Protein AF-A0A3D2I8D1-F1 (afdb_monomer_lite)

Structure (mmCIF, N/CA/C/O backbone):
data_AF-A0A3D2I8D1-F1
#
_entry.id   AF-A0A3D2I8D1-F1
#
loop_
_atom_site.group_PDB
_atom_site.id
_atom_site.type_symbol
_atom_site.label_atom_id
_atom_site.label_alt_id
_atom_site.label_comp_id
_atom_site.label_asym_id
_atom_site.label_entity_id
_atom_site.label_seq_id
_atom_site.pdbx_PDB_ins_code
_atom_site.Cartn_x
_atom_site.Cartn_y
_atom_site.Cartn_z
_atom_site.occupancy
_atom_site.B_iso_or_equiv
_atom_site.auth_seq_id
_atom_site.auth_comp_id
_atom_site.auth_asym_id
_atom_site.auth_atom_id
_atom_site.pdbx_PDB_model_num
ATOM 1 N N . MET A 1 1 ? 7.468 -0.325 18.287 1.00 71.38 1 MET A N 1
ATOM 2 C CA . MET A 1 1 ? 6.823 -0.976 17.125 1.00 71.38 1 MET A CA 1
ATOM 3 C C . MET A 1 1 ? 5.806 -0.003 16.553 1.00 71.38 1 MET A C 1
ATOM 5 O O . MET A 1 1 ? 5.030 0.557 17.322 1.00 71.38 1 MET A O 1
ATOM 9 N N . ALA A 1 2 ? 5.868 0.288 15.255 1.00 90.62 2 ALA A N 1
ATOM 10 C CA . ALA A 1 2 ? 4.969 1.247 14.618 1.00 90.62 2 ALA A CA 1
ATOM 11 C C . ALA A 1 2 ? 3.584 0.611 14.412 1.00 90.62 2 ALA A C 1
ATOM 13 O O . ALA A 1 2 ? 3.481 -0.425 13.760 1.00 90.62 2 ALA A O 1
ATOM 14 N N . ASN A 1 3 ? 2.533 1.232 14.959 1.00 96.12 3 ASN A N 1
ATOM 15 C CA . ASN A 1 3 ? 1.148 0.771 14.847 1.00 96.12 3 ASN A CA 1
ATOM 16 C C . ASN A 1 3 ? 0.300 1.848 14.172 1.00 96.12 3 ASN A C 1
ATOM 18 O O . ASN A 1 3 ? 0.297 2.999 14.608 1.00 96.12 3 ASN A O 1
ATOM 22 N N . SER A 1 4 ? -0.461 1.480 13.145 1.00 97.00 4 SER A N 1
ATOM 23 C CA . SER A 1 4 ? -1.339 2.422 12.450 1.00 97.00 4 SER A CA 1
ATOM 24 C C . SER A 1 4 ? -2.516 1.719 11.783 1.00 97.00 4 SER A C 1
ATOM 26 O O . SER A 1 4 ? -2.488 0.521 11.502 1.00 97.00 4 SER A O 1
ATOM 28 N N . ARG A 1 5 ? -3.572 2.495 11.534 1.00 97.31 5 ARG A N 1
ATOM 29 C CA . ARG A 1 5 ? -4.689 2.123 10.652 1.00 97.31 5 ARG A CA 1
ATOM 30 C C . ARG A 1 5 ? -4.434 2.490 9.197 1.00 97.31 5 ARG A C 1
ATOM 32 O O . ARG A 1 5 ? -5.099 1.948 8.328 1.00 97.31 5 ARG A O 1
ATOM 39 N N . LYS A 1 6 ? -3.549 3.454 8.949 1.00 97.88 6 LYS A N 1
ATOM 40 C CA . LYS A 1 6 ? -3.289 4.024 7.629 1.00 97.88 6 LY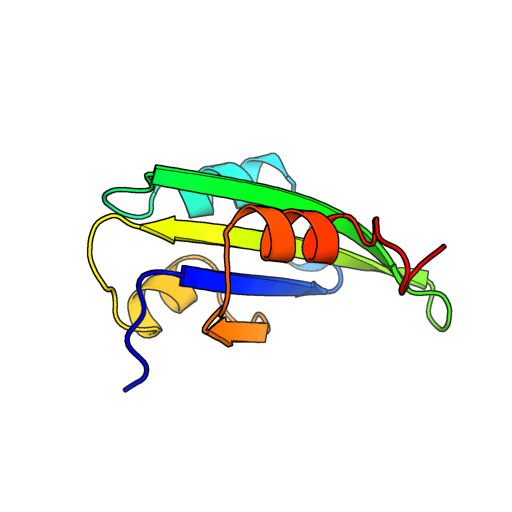S A CA 1
ATOM 41 C C . LYS A 1 6 ? -1.822 3.853 7.288 1.00 97.88 6 LYS A C 1
ATOM 43 O O . LYS A 1 6 ? -0.965 4.234 8.093 1.00 97.88 6 LYS A O 1
ATOM 48 N N . TRP A 1 7 ? -1.567 3.338 6.101 1.00 98.19 7 TRP A N 1
ATOM 49 C CA . TRP A 1 7 ? -0.225 3.077 5.616 1.00 98.19 7 TRP A CA 1
ATOM 50 C C . TRP A 1 7 ? -0.121 3.503 4.159 1.00 98.19 7 TRP A C 1
ATOM 52 O O . TRP A 1 7 ? -1.087 3.383 3.401 1.00 98.19 7 TRP A O 1
ATOM 62 N N . LEU A 1 8 ? 1.051 4.011 3.808 1.00 97.75 8 LEU A N 1
ATOM 63 C CA . LEU A 1 8 ? 1.472 4.280 2.445 1.00 97.75 8 LEU A CA 1
ATOM 64 C C . LEU A 1 8 ? 2.662 3.368 2.147 1.00 97.75 8 LEU A C 1
ATOM 66 O O . LEU A 1 8 ? 3.561 3.266 2.978 1.00 97.75 8 LEU A O 1
ATOM 70 N N . ILE A 1 9 ? 2.647 2.707 0.996 1.00 97.56 9 ILE A N 1
ATOM 71 C CA . ILE A 1 9 ? 3.711 1.827 0.516 1.00 97.56 9 ILE A CA 1
ATOM 72 C C . ILE A 1 9 ? 4.222 2.378 -0.809 1.00 97.56 9 ILE A C 1
ATOM 74 O O . ILE A 1 9 ? 3.420 2.763 -1.662 1.00 97.56 9 ILE A O 1
ATOM 78 N N . THR A 1 10 ? 5.539 2.375 -0.984 1.00 95.69 10 THR A N 1
ATOM 79 C CA . THR A 1 10 ? 6.198 2.702 -2.251 1.00 95.69 10 THR A CA 1
ATOM 80 C C . THR A 1 10 ? 6.968 1.480 -2.726 1.00 95.69 10 THR A C 1
ATOM 82 O O . THR A 1 10 ? 7.890 1.013 -2.053 1.00 95.69 10 THR A O 1
ATOM 85 N N . ILE A 1 11 ? 6.561 0.954 -3.877 1.00 95.25 11 ILE A N 1
ATOM 86 C CA . ILE A 1 11 ? 7.142 -0.229 -4.506 1.00 95.25 11 ILE A CA 1
ATOM 87 C C . ILE A 1 11 ? 7.965 0.244 -5.700 1.00 95.25 11 ILE A C 1
ATOM 89 O O . ILE A 1 11 ? 7.396 0.668 -6.701 1.00 95.25 11 ILE A O 1
ATOM 93 N N . ASN A 1 12 ? 9.290 0.185 -5.597 1.00 92.75 12 ASN A N 1
ATOM 94 C CA . ASN A 1 12 ? 10.188 0.488 -6.714 1.00 92.75 12 ASN A CA 1
ATOM 95 C C . ASN A 1 12 ? 10.294 -0.746 -7.609 1.00 92.75 12 ASN A C 1
ATOM 97 O O . ASN A 1 12 ? 10.387 -1.848 -7.080 1.00 92.75 12 ASN A O 1
ATOM 101 N N . ASN A 1 13 ? 10.289 -0.565 -8.929 1.00 92.25 13 ASN A N 1
ATOM 102 C CA . ASN A 1 13 ? 10.358 -1.640 -9.920 1.00 92.25 13 ASN A CA 1
ATOM 103 C C . ASN A 1 13 ? 9.445 -2.834 -9.575 1.00 92.25 13 ASN A C 1
ATOM 105 O O . ASN A 1 13 ? 9.913 -3.967 -9.450 1.00 92.25 13 ASN A O 1
ATOM 109 N N . PRO A 1 14 ? 8.127 -2.612 -9.409 1.00 93.88 14 PRO A N 1
ATOM 110 C CA . PRO A 1 14 ? 7.185 -3.620 -8.913 1.00 93.88 14 PRO A CA 1
ATOM 111 C C . PRO A 1 14 ? 7.290 -4.967 -9.640 1.00 93.88 14 PRO A C 1
ATOM 113 O O . PRO A 1 14 ? 7.258 -6.025 -9.011 1.00 93.88 14 PRO A O 1
ATOM 116 N N . LEU A 1 15 ? 7.487 -4.936 -10.96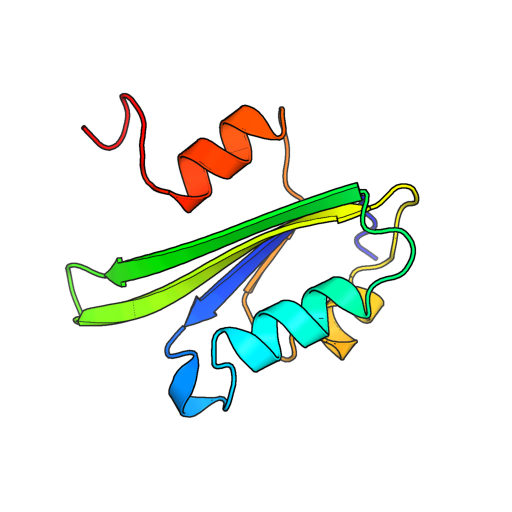0 1.00 93.12 15 LEU A N 1
ATOM 117 C CA . LEU A 1 15 ? 7.591 -6.136 -11.786 1.00 93.12 15 LEU A CA 1
ATOM 118 C C . LEU A 1 15 ? 8.867 -6.952 -11.521 1.00 93.12 15 LEU A C 1
ATOM 120 O O . LEU A 1 15 ? 8.801 -8.177 -11.571 1.00 93.12 15 LEU A O 1
ATOM 124 N N . GLU A 1 16 ? 9.990 -6.318 -11.162 1.00 93.81 16 GLU A N 1
ATOM 125 C CA . GLU A 1 16 ? 11.237 -7.019 -10.794 1.00 93.81 16 GLU A CA 1
ATOM 126 C C . GLU A 1 16 ? 11.074 -7.835 -9.504 1.00 93.81 16 GLU A C 1
ATOM 128 O O . GLU A 1 16 ? 11.759 -8.834 -9.292 1.00 93.81 16 GLU A O 1
ATOM 133 N N . HIS A 1 17 ? 10.117 -7.444 -8.660 1.00 93.31 17 HIS A N 1
ATOM 134 C CA . HIS A 1 17 ? 9.789 -8.125 -7.412 1.00 93.31 17 HIS A CA 1
ATOM 135 C C . HIS A 1 17 ? 8.565 -9.049 -7.523 1.00 93.31 17 HIS A C 1
ATOM 137 O O . HIS A 1 17 ? 8.143 -9.628 -6.520 1.00 93.31 17 HIS A O 1
ATOM 143 N N . GLY A 1 18 ? 7.972 -9.194 -8.715 1.00 94.75 18 GLY A N 1
ATOM 144 C CA . GLY A 1 18 ? 6.752 -9.983 -8.922 1.00 94.75 18 GLY A CA 1
ATOM 145 C C . GLY A 1 18 ? 5.489 -9.349 -8.323 1.00 94.75 18 GLY A C 1
ATOM 146 O O . GLY A 1 18 ? 4.527 -10.053 -8.020 1.00 94.75 18 GLY A O 1
ATOM 147 N N . PHE A 1 19 ? 5.488 -8.029 -8.125 1.00 96.06 19 PHE A N 1
ATOM 148 C CA . PHE A 1 19 ? 4.368 -7.241 -7.609 1.00 96.06 19 PHE A CA 1
ATOM 149 C C . PHE A 1 19 ? 3.628 -6.526 -8.741 1.00 96.06 19 PHE A C 1
ATOM 151 O O . PHE A 1 19 ? 3.550 -5.305 -8.775 1.00 96.06 19 PHE A O 1
ATOM 158 N N . ASP A 1 20 ? 3.040 -7.282 -9.667 1.00 96.44 20 ASP A N 1
ATOM 159 C CA . ASP A 1 20 ? 2.071 -6.687 -10.588 1.00 96.44 20 ASP A CA 1
ATOM 160 C C . ASP A 1 20 ? 0.833 -6.140 -9.838 1.00 96.44 20 ASP A C 1
ATOM 162 O O . ASP A 1 20 ? 0.608 -6.387 -8.645 1.00 96.44 20 ASP A O 1
ATOM 166 N N . HIS A 1 21 ? -0.010 -5.388 -10.543 1.00 97.31 21 HIS A N 1
ATOM 167 C CA . HIS A 1 21 ? -1.219 -4.793 -9.963 1.00 97.31 21 HIS A CA 1
ATOM 168 C C . HIS A 1 21 ? -2.173 -5.822 -9.346 1.00 97.31 21 HIS A C 1
ATOM 170 O O . HIS A 1 21 ? -2.832 -5.530 -8.344 1.00 97.31 21 HIS A O 1
ATOM 176 N N . ALA A 1 22 ? -2.253 -7.032 -9.907 1.00 98.12 22 ALA A N 1
ATOM 177 C CA . ALA A 1 22 ? -3.106 -8.090 -9.378 1.00 98.12 22 ALA A CA 1
ATOM 178 C C . ALA A 1 22 ? -2.558 -8.615 -8.043 1.00 98.12 22 ALA A C 1
ATOM 180 O O . ALA A 1 22 ? -3.315 -8.767 -7.078 1.00 98.12 22 ALA A O 1
ATOM 181 N N . ARG A 1 23 ? -1.241 -8.818 -7.953 1.00 97.88 23 ARG A N 1
ATOM 182 C CA . ARG A 1 23 ? -0.544 -9.230 -6.737 1.00 97.88 23 ARG A CA 1
ATOM 183 C C . ARG A 1 23 ? -0.638 -8.170 -5.648 1.00 97.88 23 ARG A C 1
ATOM 185 O O . ARG A 1 23 ? -0.922 -8.530 -4.503 1.00 97.88 23 ARG A O 1
ATOM 192 N N . ILE A 1 24 ? -0.460 -6.894 -5.994 1.00 98.12 24 ILE A N 1
ATOM 193 C CA . ILE A 1 24 ? -0.615 -5.761 -5.070 1.00 98.12 24 ILE A CA 1
ATOM 194 C C . ILE A 1 24 ? -2.038 -5.730 -4.518 1.00 98.12 24 ILE A C 1
ATOM 196 O O . ILE A 1 24 ? -2.233 -5.722 -3.302 1.00 98.12 24 ILE A O 1
ATOM 200 N N . LYS A 1 25 ? -3.046 -5.785 -5.394 1.00 98.31 25 LYS A N 1
ATOM 201 C CA . LYS A 1 25 ? -4.453 -5.825 -4.986 1.00 98.31 25 LYS A CA 1
ATOM 202 C C . LYS A 1 25 ? -4.740 -7.006 -4.059 1.00 98.31 25 LYS A C 1
ATOM 204 O O . LYS A 1 25 ? -5.389 -6.822 -3.032 1.00 98.31 25 LYS A O 1
ATOM 209 N N . ALA A 1 26 ? -4.241 -8.200 -4.379 1.00 98.31 26 ALA A N 1
ATOM 210 C CA . ALA A 1 26 ? -4.393 -9.375 -3.522 1.00 98.31 26 ALA A CA 1
ATOM 211 C C . ALA A 1 26 ? -3.725 -9.178 -2.149 1.00 98.31 26 ALA A C 1
ATOM 213 O O . ALA A 1 26 ? -4.321 -9.508 -1.129 1.00 98.31 26 ALA A O 1
ATOM 214 N N . ALA A 1 27 ? -2.526 -8.587 -2.107 1.00 98.00 27 ALA A N 1
ATOM 215 C CA . ALA A 1 27 ? -1.815 -8.283 -0.866 1.00 98.00 27 ALA A CA 1
ATOM 216 C C . ALA A 1 27 ? -2.567 -7.268 0.014 1.00 98.00 27 ALA A C 1
ATOM 218 O O . ALA A 1 27 ? -2.626 -7.446 1.231 1.00 98.00 27 ALA A O 1
ATOM 219 N N . VAL A 1 28 ? -3.183 -6.241 -0.588 1.00 98.00 28 VAL A N 1
ATOM 220 C CA . VAL A 1 28 ? -4.041 -5.291 0.140 1.00 98.00 28 VAL A CA 1
ATOM 221 C C . VAL A 1 28 ? -5.285 -5.992 0.678 1.00 98.00 28 VAL A C 1
ATOM 223 O O . VAL A 1 28 ? -5.594 -5.849 1.855 1.00 98.00 28 VAL A O 1
ATOM 226 N N . LEU A 1 29 ? -5.998 -6.757 -0.153 1.00 97.50 29 LEU A N 1
ATOM 227 C CA . LEU A 1 29 ? -7.267 -7.387 0.234 1.00 97.50 29 LEU A CA 1
ATOM 228 C C . LEU A 1 29 ? -7.110 -8.539 1.240 1.00 97.50 29 LEU A C 1
ATOM 230 O O . LEU A 1 29 ? -8.079 -8.887 1.909 1.00 97.50 29 LEU A O 1
ATOM 234 N N . ASP A 1 30 ? -5.904 -9.085 1.392 1.00 97.56 30 ASP A N 1
ATOM 235 C CA . ASP A 1 30 ? -5.563 -10.040 2.452 1.00 97.56 30 ASP A CA 1
ATOM 236 C C . ASP A 1 30 ? -5.364 -9.368 3.833 1.00 97.56 30 ASP A C 1
ATOM 238 O O . ASP A 1 30 ? -5.303 -10.037 4.868 1.00 97.56 30 ASP A O 1
ATOM 242 N N . LEU A 1 31 ? -5.276 -8.032 3.900 1.00 96.38 31 LEU A N 1
ATOM 243 C CA . LEU A 1 31 ? -5.259 -7.323 5.181 1.00 96.38 31 LEU A CA 1
ATOM 244 C C . LEU A 1 31 ? -6.645 -7.376 5.848 1.00 96.38 31 LEU A C 1
ATOM 246 O O . LEU A 1 31 ? -7.670 -7.117 5.211 1.00 96.38 31 LEU A O 1
ATOM 250 N N . PRO A 1 32 ? -6.718 -7.636 7.165 1.00 89.88 32 PRO A N 1
ATOM 251 C CA . PRO A 1 32 ? -7.998 -7.713 7.848 1.00 89.88 32 PRO A CA 1
ATOM 252 C C . PRO A 1 32 ? -8.660 -6.334 7.924 1.00 89.88 32 PRO A C 1
ATOM 254 O O . PRO A 1 32 ? -8.059 -5.360 8.375 1.00 89.88 32 PRO A O 1
ATOM 257 N N . SER A 1 33 ? -9.953 -6.282 7.599 1.00 94.06 33 SER A N 1
ATOM 258 C CA . SER A 1 33 ? -10.790 -5.084 7.768 1.00 94.06 33 SER A CA 1
ATOM 259 C C . SER A 1 33 ? -10.319 -3.852 6.977 1.00 94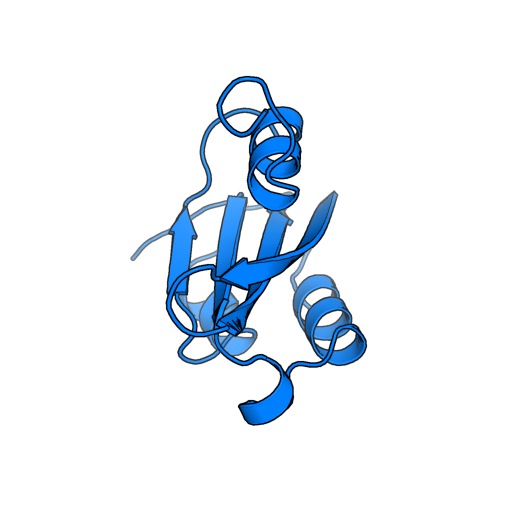.06 33 SER A C 1
ATOM 261 O O . SER A 1 33 ? -10.386 -2.736 7.503 1.00 94.06 33 SER A O 1
ATOM 263 N N . VAL A 1 34 ? -9.857 -4.025 5.732 1.00 97.75 34 VAL A N 1
ATOM 264 C CA . VAL A 1 34 ? -9.657 -2.900 4.799 1.00 97.75 34 VAL A CA 1
ATOM 265 C C . VAL A 1 34 ? -10.986 -2.189 4.569 1.00 97.75 34 VAL A C 1
ATOM 267 O O . VAL A 1 34 ? -11.984 -2.818 4.228 1.00 97.75 34 VAL A O 1
ATOM 270 N N . VAL A 1 35 ? -10.998 -0.872 4.762 1.00 97.94 35 VAL A N 1
ATOM 271 C CA . VAL A 1 35 ? -12.182 -0.022 4.547 1.00 97.94 35 VAL A CA 1
ATOM 272 C C . VAL A 1 35 ? -12.018 0.924 3.363 1.00 97.94 35 VAL A C 1
ATOM 274 O O . VAL A 1 35 ? -13.006 1.415 2.827 1.00 97.94 35 VAL A O 1
ATOM 277 N N . TYR A 1 36 ? -10.780 1.193 2.953 1.00 98.12 36 TYR A N 1
ATOM 278 C CA . TYR A 1 36 ? -10.461 2.023 1.799 1.00 98.12 36 TYR A CA 1
ATOM 279 C C . TYR A 1 36 ? -9.043 1.713 1.327 1.00 98.12 36 TYR A C 1
ATOM 281 O O . TYR A 1 36 ? -8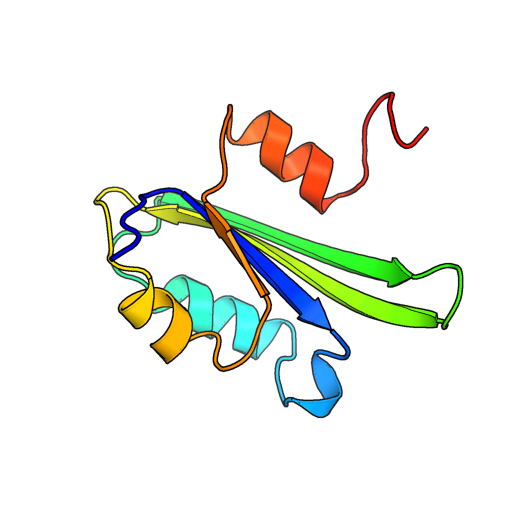.165 1.477 2.157 1.00 98.12 36 TYR A O 1
ATOM 289 N N . TRP A 1 37 ? -8.806 1.755 0.019 1.00 98.56 37 TRP A N 1
ATOM 290 C CA . TRP A 1 37 ? -7.462 1.720 -0.546 1.00 98.56 37 TRP A CA 1
ATOM 291 C C . TRP A 1 37 ? -7.444 2.302 -1.962 1.00 98.56 37 TRP A C 1
ATOM 293 O O . TRP A 1 37 ? -8.482 2.388 -2.620 1.00 98.56 37 TRP A O 1
ATOM 303 N N . CYS A 1 38 ? -6.264 2.699 -2.423 1.00 97.31 38 CYS A N 1
ATOM 304 C CA . CYS A 1 38 ? -5.997 3.076 -3.806 1.00 97.31 38 CYS A CA 1
ATOM 305 C C . CYS A 1 38 ? -4.536 2.778 -4.159 1.00 97.31 38 CYS A C 1
ATOM 307 O O . CYS A 1 38 ? -3.683 2.709 -3.271 1.00 97.31 38 CYS A O 1
ATOM 309 N N . MET A 1 39 ? -4.252 2.636 -5.451 1.00 96.69 39 MET A N 1
ATOM 310 C CA . MET A 1 39 ? -2.893 2.535 -5.977 1.00 96.69 39 MET A CA 1
ATOM 311 C C . MET A 1 39 ? -2.753 3.362 -7.254 1.00 96.69 39 MET A C 1
ATOM 313 O O . MET A 1 39 ? -3.754 3.593 -7.936 1.00 96.69 39 MET A O 1
ATOM 317 N N . CYS A 1 40 ? -1.539 3.799 -7.560 1.00 95.06 40 CYS A N 1
ATOM 318 C CA . CYS A 1 40 ? -1.204 4.496 -8.796 1.00 95.06 40 CYS A CA 1
ATOM 319 C C . CYS A 1 40 ? 0.255 4.216 -9.155 1.00 95.06 40 CYS A C 1
ATOM 321 O O . CYS A 1 40 ? 1.089 4.068 -8.256 1.00 95.06 40 CYS A O 1
ATOM 323 N N . ASP A 1 41 ? 0.529 4.133 -10.453 1.00 92.69 41 ASP A N 1
ATOM 324 C CA . ASP A 1 41 ? 1.888 4.055 -10.964 1.00 92.69 41 ASP A CA 1
ATOM 325 C C . ASP A 1 41 ? 2.430 5.458 -11.221 1.00 92.69 41 ASP A C 1
ATOM 327 O O . ASP A 1 41 ? 1.731 6.321 -11.751 1.00 92.69 41 ASP A O 1
ATOM 331 N N . GLU A 1 42 ? 3.693 5.655 -10.879 1.00 86.62 42 GLU A N 1
ATOM 332 C CA . GLU A 1 42 ? 4.458 6.866 -11.132 1.00 86.62 42 GLU A CA 1
ATOM 333 C C . GLU A 1 42 ? 5.740 6.483 -11.866 1.00 86.62 42 GLU A C 1
ATOM 335 O O . GLU A 1 42 ? 6.473 5.586 -11.443 1.00 86.62 42 GLU A O 1
ATOM 340 N N . GLN A 1 43 ? 6.017 7.164 -12.973 1.00 80.50 43 GLN A N 1
ATOM 341 C CA . GLN A 1 43 ? 7.300 7.053 -13.651 1.00 80.50 43 GLN A CA 1
ATOM 342 C C . GLN A 1 43 ? 8.221 8.134 -13.089 1.00 80.50 43 GLN A C 1
ATOM 344 O O . GLN A 1 43 ? 7.928 9.316 -13.227 1.00 80.50 43 GLN A O 1
ATOM 349 N N . GLY A 1 44 ? 9.307 7.737 -12.424 1.00 69.44 44 GLY A N 1
ATOM 350 C CA . GLY A 1 44 ? 10.267 8.696 -11.881 1.00 69.44 44 GLY A CA 1
ATOM 351 C C . GLY A 1 44 ? 11.041 9.407 -12.994 1.00 69.44 44 GLY A C 1
ATOM 352 O O . GLY A 1 44 ? 11.625 8.743 -13.852 1.00 69.44 44 GLY A O 1
ATOM 353 N N . ASP A 1 45 ? 11.084 10.741 -12.951 1.00 65.44 45 ASP A N 1
ATOM 354 C CA . ASP A 1 45 ? 11.660 11.585 -14.012 1.00 65.44 45 ASP A CA 1
ATOM 355 C C . ASP A 1 45 ? 13.171 11.374 -14.239 1.00 65.44 45 ASP A C 1
ATOM 357 O O . ASP A 1 45 ? 13.646 11.485 -15.367 1.00 65.44 45 ASP A O 1
ATOM 361 N N . GLU A 1 46 ? 13.947 11.053 -13.196 1.00 60.12 46 GLU A N 1
ATOM 362 C CA . GLU A 1 46 ? 15.420 11.024 -13.290 1.00 60.12 46 GLU A CA 1
ATOM 363 C C . GLU A 1 46 ? 15.999 9.683 -13.770 1.00 60.12 46 GLU A C 1
ATOM 365 O O . GLU A 1 46 ? 17.014 9.660 -14.465 1.00 60.12 46 GLU A O 1
ATOM 370 N N . CYS A 1 47 ? 15.364 8.560 -13.419 1.00 61.88 47 CYS A N 1
ATOM 371 C CA . CYS A 1 47 ? 15.889 7.212 -13.688 1.00 61.88 47 CYS A CA 1
ATOM 372 C C . CYS A 1 47 ? 14.924 6.320 -14.485 1.00 61.88 47 CYS A C 1
ATOM 374 O O . CYS A 1 47 ? 15.223 5.144 -14.687 1.00 61.88 47 CYS A O 1
ATOM 376 N N . ALA A 1 48 ? 13.761 6.841 -14.905 1.00 66.25 48 ALA A N 1
ATOM 377 C CA . ALA A 1 48 ? 12.657 6.067 -15.487 1.00 66.25 48 ALA A CA 1
ATOM 378 C C . ALA A 1 48 ? 12.210 4.870 -14.621 1.00 66.25 48 ALA A C 1
ATOM 380 O O . ALA A 1 48 ? 11.591 3.928 -15.120 1.00 66.25 48 ALA A O 1
ATOM 381 N N . THR A 1 49 ? 12.515 4.902 -13.321 1.00 77.00 49 THR A N 1
ATOM 382 C CA . THR A 1 49 ? 12.127 3.868 -12.364 1.00 77.00 49 THR A CA 1
ATOM 383 C C . THR A 1 49 ? 10.611 3.878 -12.241 1.00 77.00 49 THR A C 1
ATOM 385 O O . THR A 1 49 ? 10.007 4.907 -11.933 1.00 77.00 49 THR A O 1
ATOM 388 N N . LEU A 1 50 ? 9.988 2.730 -12.497 1.00 87.44 50 LEU A N 1
ATOM 389 C CA . LEU A 1 50 ? 8.561 2.562 -12.271 1.00 87.44 50 LEU A CA 1
ATOM 390 C C . LEU A 1 50 ? 8.331 2.405 -10.771 1.00 87.44 50 LEU A C 1
ATOM 392 O O . LEU A 1 50 ? 8.884 1.500 -10.144 1.00 87.44 50 LEU A O 1
ATOM 396 N N . HIS A 1 51 ? 7.488 3.253 -10.207 1.00 91.19 51 HIS A N 1
ATOM 397 C CA . HIS A 1 51 ? 7.027 3.144 -8.836 1.00 91.19 51 HIS A CA 1
ATOM 398 C C . HIS A 1 51 ? 5.540 2.818 -8.828 1.00 91.19 51 HIS A C 1
ATOM 400 O O . HIS A 1 51 ? 4.779 3.415 -9.580 1.00 91.19 51 HIS A O 1
ATOM 406 N N . THR A 1 52 ? 5.104 1.929 -7.939 1.00 94.88 52 THR A N 1
ATOM 407 C CA . THR A 1 52 ? 3.685 1.824 -7.583 1.00 94.88 52 THR A CA 1
ATOM 408 C C . THR A 1 52 ? 3.501 2.300 -6.151 1.00 94.88 52 THR A C 1
ATOM 410 O O . THR A 1 52 ? 4.041 1.714 -5.205 1.00 94.88 52 THR A O 1
ATOM 413 N N . HIS A 1 53 ? 2.713 3.358 -5.981 1.00 95.94 53 HIS A N 1
ATOM 414 C CA . HIS A 1 53 ? 2.284 3.840 -4.677 1.00 95.94 53 HIS A CA 1
ATOM 415 C C . HIS A 1 53 ? 0.973 3.176 -4.272 1.00 95.94 53 HIS A C 1
ATOM 417 O O . HIS A 1 53 ? 0.024 3.125 -5.051 1.00 95.94 53 HIS A O 1
ATOM 423 N N . VAL A 1 54 ? 0.894 2.705 -3.028 1.00 97.69 54 VAL A N 1
ATOM 424 C CA . VAL A 1 54 ? -0.298 2.053 -2.472 1.00 97.69 54 VAL A CA 1
ATOM 425 C C . VAL A 1 54 ? -0.657 2.709 -1.152 1.00 97.69 54 VAL A C 1
ATOM 427 O O . VAL A 1 54 ? 0.138 2.721 -0.218 1.00 97.69 54 VAL A O 1
ATOM 430 N N . TYR A 1 55 ? -1.880 3.209 -1.042 1.00 98.38 55 TYR A N 1
ATOM 431 C CA . TYR A 1 55 ? -2.429 3.718 0.208 1.00 98.38 55 TYR A CA 1
ATOM 432 C C . TYR A 1 55 ? -3.598 2.849 0.647 1.00 98.38 55 TYR A C 1
ATOM 434 O O . TYR A 1 55 ? -4.489 2.560 -0.150 1.00 98.38 55 TYR A O 1
ATOM 442 N N . PHE A 1 56 ? -3.635 2.470 1.923 1.00 98.50 56 PHE A N 1
ATOM 443 C CA . PHE A 1 56 ? -4.765 1.736 2.485 1.00 98.50 56 PHE A CA 1
ATOM 444 C C . PHE A 1 56 ? -5.118 2.181 3.903 1.00 98.50 56 PHE A C 1
ATOM 446 O O . PHE A 1 56 ? -4.294 2.692 4.666 1.00 98.50 56 PHE A O 1
ATOM 453 N N . VAL A 1 57 ? -6.384 1.959 4.253 1.00 98.44 57 VAL A N 1
ATOM 454 C CA . VAL A 1 57 ? -6.974 2.241 5.559 1.00 98.44 57 VAL A CA 1
ATOM 455 C C . VAL A 1 57 ? -7.679 0.997 6.069 1.00 98.44 57 VAL A C 1
ATOM 457 O O . VAL A 1 57 ? -8.499 0.396 5.373 1.00 98.44 57 VAL A O 1
ATOM 460 N N . LEU A 1 58 ? -7.397 0.652 7.319 1.00 98.00 58 LEU A N 1
ATOM 461 C CA . LEU A 1 58 ? -8.022 -0.440 8.049 1.00 98.00 58 LEU A CA 1
ATOM 462 C C . LEU A 1 58 ? -8.967 0.100 9.124 1.00 98.00 58 LEU A C 1
ATOM 464 O O . LEU A 1 58 ? -8.748 1.175 9.692 1.00 98.00 58 LEU A O 1
ATOM 468 N N . LYS A 1 59 ? -9.990 -0.686 9.465 1.00 97.62 59 LYS A N 1
ATOM 469 C CA . LYS A 1 59 ? -10.885 -0.393 10.595 1.00 97.62 59 LYS A CA 1
ATOM 470 C C . LYS A 1 59 ? -10.119 -0.347 11.925 1.00 97.62 59 LYS A C 1
ATOM 472 O O . LYS A 1 59 ? -10.331 0.563 12.726 1.00 97.62 59 LYS A O 1
ATOM 477 N N . ASN A 1 60 ? -9.205 -1.298 12.123 1.00 96.31 60 ASN A N 1
ATOM 478 C CA . ASN A 1 60 ? -8.413 -1.477 13.343 1.00 96.31 60 ASN A CA 1
ATOM 479 C C . ASN A 1 60 ? -6.926 -1.225 13.075 1.00 96.31 60 ASN A C 1
ATOM 481 O O . ASN A 1 60 ? -6.459 -1.404 11.951 1.00 96.31 60 ASN A O 1
ATOM 485 N N . THR A 1 61 ? -6.180 -0.782 14.091 1.00 96.00 61 THR A N 1
ATOM 486 C CA . THR A 1 61 ? -4.727 -0.614 13.960 1.00 96.00 61 THR A CA 1
ATOM 487 C C . THR A 1 61 ? -4.064 -1.975 13.769 1.00 96.00 61 THR A C 1
ATOM 489 O O . THR A 1 61 ? -4.479 -2.967 14.369 1.00 96.00 61 THR A O 1
ATOM 492 N N . ILE A 1 62 ? -3.011 -2.015 12.957 1.00 96.38 62 ILE A N 1
ATOM 493 C CA . ILE A 1 62 ? -2.116 -3.168 12.864 1.00 96.38 62 ILE A CA 1
ATOM 494 C C . ILE A 1 62 ? -0.672 -2.726 13.112 1.00 96.38 62 ILE A C 1
ATOM 496 O O . ILE A 1 62 ? -0.338 -1.564 12.844 1.00 96.38 62 ILE A O 1
ATOM 500 N N . PRO A 1 63 ? 0.177 -3.632 13.614 1.00 96.38 63 PRO A N 1
ATOM 501 C CA . PRO A 1 63 ? 1.610 -3.409 13.689 1.00 96.38 63 PRO A CA 1
ATOM 502 C C . PRO A 1 63 ? 2.252 -3.526 12.300 1.00 96.38 63 PRO A C 1
ATOM 504 O O . PRO A 1 63 ? 1.757 -4.259 11.438 1.00 96.38 63 PRO A O 1
ATOM 507 N N . HIS A 1 64 ? 3.337 -2.786 12.071 1.00 95.31 64 HIS A N 1
ATOM 508 C CA . HIS A 1 64 ? 4.023 -2.728 10.776 1.00 95.31 64 HIS A CA 1
ATOM 509 C C . HIS A 1 64 ? 4.477 -4.097 10.252 1.00 95.31 64 HIS A C 1
ATOM 511 O O . HIS A 1 64 ? 4.445 -4.339 9.055 1.00 95.31 64 HIS A O 1
ATOM 517 N N . GLU A 1 65 ? 4.787 -5.034 11.140 1.00 96.00 65 GLU A N 1
ATOM 518 C CA . GLU A 1 65 ? 5.177 -6.406 10.828 1.00 96.00 65 GLU A CA 1
ATOM 519 C C . GLU A 1 65 ? 4.093 -7.134 10.007 1.00 96.00 65 GLU A C 1
ATOM 521 O O . GLU A 1 65 ? 4.383 -7.982 9.165 1.00 96.00 65 GLU A O 1
ATOM 526 N N . ARG A 1 66 ? 2.814 -6.782 10.209 1.00 95.81 66 ARG A N 1
ATOM 527 C CA . ARG A 1 66 ? 1.687 -7.337 9.435 1.00 95.81 66 ARG A CA 1
ATOM 528 C C . ARG A 1 66 ? 1.624 -6.771 8.020 1.00 95.81 66 ARG A C 1
ATOM 530 O O . ARG A 1 66 ? 1.130 -7.466 7.129 1.00 95.81 66 ARG A O 1
ATOM 537 N N . VAL A 1 67 ? 2.099 -5.539 7.842 1.00 96.69 67 VAL A N 1
ATOM 538 C CA . VAL A 1 67 ? 2.268 -4.889 6.539 1.00 96.69 67 VAL A CA 1
ATOM 539 C C . VAL A 1 67 ? 3.446 -5.531 5.810 1.00 96.69 67 VAL A C 1
ATOM 541 O O . VAL A 1 67 ? 3.270 -5.988 4.685 1.00 96.69 67 VAL A O 1
ATOM 544 N N . ASP A 1 68 ? 4.588 -5.683 6.483 1.00 95.75 68 ASP A N 1
ATOM 545 C CA . ASP A 1 68 ? 5.812 -6.276 5.923 1.00 95.75 68 ASP A CA 1
ATOM 546 C C . ASP A 1 68 ? 5.610 -7.726 5.464 1.00 95.75 68 ASP A C 1
ATOM 548 O O . ASP A 1 68 ? 6.155 -8.140 4.446 1.00 95.75 68 ASP A O 1
ATOM 552 N N . ALA A 1 69 ? 4.750 -8.487 6.149 1.00 96.50 69 ALA A N 1
ATOM 553 C CA . ALA A 1 69 ? 4.377 -9.839 5.729 1.00 96.50 69 ALA A CA 1
ATOM 554 C C . ALA A 1 69 ? 3.695 -9.902 4.344 1.00 96.50 69 ALA A C 1
ATOM 556 O O . ALA A 1 69 ? 3.641 -10.970 3.736 1.00 96.50 69 ALA A O 1
ATOM 557 N N . ARG A 1 70 ? 3.136 -8.788 3.855 1.00 96.75 70 ARG A N 1
ATOM 558 C CA . ARG A 1 70 ? 2.443 -8.683 2.556 1.00 96.75 70 ARG A CA 1
ATOM 559 C C . ARG A 1 70 ? 3.221 -7.848 1.544 1.00 96.75 70 ARG A C 1
ATOM 561 O O . ARG A 1 70 ? 3.146 -8.134 0.354 1.00 96.75 70 ARG A O 1
ATOM 568 N N . PHE A 1 71 ? 3.979 -6.870 2.028 1.00 96.50 71 PHE A N 1
ATOM 569 C CA . PHE A 1 71 ? 4.820 -5.963 1.256 1.00 96.50 71 PHE A CA 1
ATOM 570 C C . PHE A 1 71 ? 6.271 -6.068 1.753 1.00 96.50 71 PHE A C 1
ATOM 572 O O . PHE A 1 71 ? 6.749 -5.173 2.452 1.00 96.50 71 PHE A O 1
ATOM 579 N N . PRO A 1 72 ? 6.967 -7.180 1.457 1.00 92.38 72 PRO A N 1
ATOM 580 C CA . PRO A 1 72 ? 8.307 -7.414 1.970 1.00 92.38 72 PRO A CA 1
ATOM 581 C C . PRO A 1 72 ? 9.305 -6.452 1.322 1.00 92.38 72 PRO A C 1
ATOM 583 O O . PRO A 1 72 ? 9.283 -6.250 0.112 1.00 92.38 72 PRO A O 1
ATOM 586 N N . SER A 1 73 ? 10.203 -5.889 2.131 1.00 87.81 73 SER A N 1
ATOM 587 C CA . SER A 1 73 ? 11.332 -5.054 1.681 1.00 87.81 73 SER A CA 1
ATOM 588 C C . SER A 1 73 ? 10.972 -3.724 0.996 1.00 87.81 73 SER A C 1
ATOM 590 O O . SER A 1 73 ? 11.877 -3.009 0.571 1.00 87.81 73 SER A O 1
ATOM 592 N N . PHE A 1 74 ? 9.690 -3.353 0.922 1.00 95.38 74 PHE A N 1
ATOM 593 C CA . PHE A 1 74 ? 9.253 -2.075 0.353 1.00 95.38 74 PHE A CA 1
ATOM 594 C C . PHE A 1 74 ? 9.223 -0.955 1.388 1.00 95.38 74 PHE A C 1
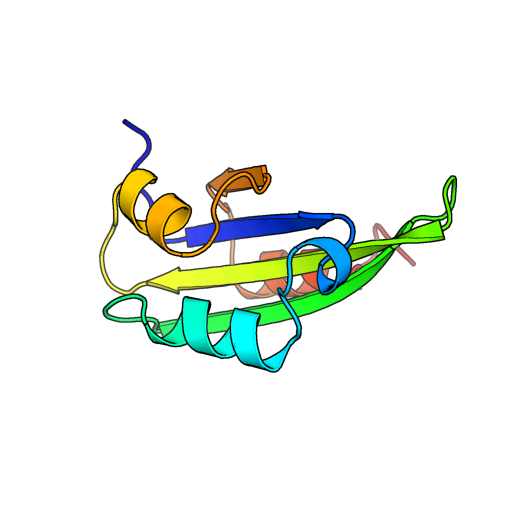ATOM 596 O O . PHE A 1 74 ? 9.053 -1.183 2.590 1.00 95.38 74 PHE A O 1
ATOM 603 N N . HIS A 1 75 ? 9.376 0.280 0.908 1.00 94.50 75 HIS A N 1
ATOM 604 C CA . HIS A 1 75 ? 9.291 1.446 1.772 1.00 94.50 75 HIS A CA 1
ATOM 605 C C . HIS A 1 75 ? 7.853 1.631 2.257 1.00 94.50 75 HIS A C 1
ATOM 607 O O . HIS A 1 75 ? 6.905 1.503 1.479 1.00 94.50 75 HIS A O 1
ATOM 613 N N . ARG A 1 76 ? 7.698 1.937 3.546 1.00 95.56 76 ARG A N 1
ATOM 614 C CA . ARG A 1 76 ? 6.400 2.138 4.186 1.00 95.56 76 ARG A CA 1
ATOM 615 C C . ARG A 1 76 ? 6.426 3.355 5.094 1.00 95.56 76 ARG A C 1
ATOM 617 O O . ARG A 1 76 ? 7.352 3.521 5.884 1.00 95.56 76 ARG A O 1
ATOM 624 N N . ASP A 1 77 ? 5.330 4.096 5.074 1.00 96.56 77 ASP A N 1
ATOM 625 C CA . ASP A 1 77 ? 5.085 5.227 5.955 1.00 96.56 77 ASP A CA 1
ATOM 626 C C . ASP A 1 77 ? 3.746 5.095 6.674 1.00 96.56 77 ASP A C 1
ATOM 628 O O . ASP A 1 77 ? 2.760 4.563 6.152 1.00 96.56 77 ASP A O 1
ATOM 632 N N . ILE A 1 78 ? 3.681 5.657 7.882 1.00 97.06 78 ILE A N 1
ATOM 633 C CA . ILE A 1 78 ? 2.399 5.924 8.533 1.00 97.06 78 ILE A CA 1
ATOM 634 C C . ILE A 1 78 ? 1.758 7.124 7.838 1.00 97.06 78 ILE A C 1
ATOM 636 O O . ILE A 1 78 ? 2.204 8.263 7.986 1.00 97.06 78 ILE A O 1
ATOM 640 N N . ALA A 1 79 ? 0.653 6.875 7.143 1.00 96.38 79 ALA A N 1
ATOM 641 C CA . ALA A 1 79 ? -0.090 7.917 6.456 1.00 96.38 79 ALA A CA 1
ATOM 642 C C . ALA A 1 79 ? -0.868 8.815 7.437 1.00 96.38 79 ALA A C 1
ATOM 644 O O . ALA A 1 79 ? -1.527 8.350 8.377 1.00 96.38 79 ALA A O 1
ATOM 645 N N . ARG A 1 80 ? -0.830 10.128 7.193 1.00 93.06 80 ARG A N 1
ATOM 646 C CA . ARG A 1 80 ? -1.494 11.169 8.000 1.00 93.06 80 ARG A CA 1
ATOM 647 C C . ARG A 1 80 ? -2.520 11.929 7.156 1.00 93.06 80 ARG A C 1
ATOM 649 O O . ARG A 1 80 ? -2.557 11.772 5.946 1.00 93.06 80 ARG A O 1
ATOM 656 N N . GLY A 1 81 ? -3.391 12.712 7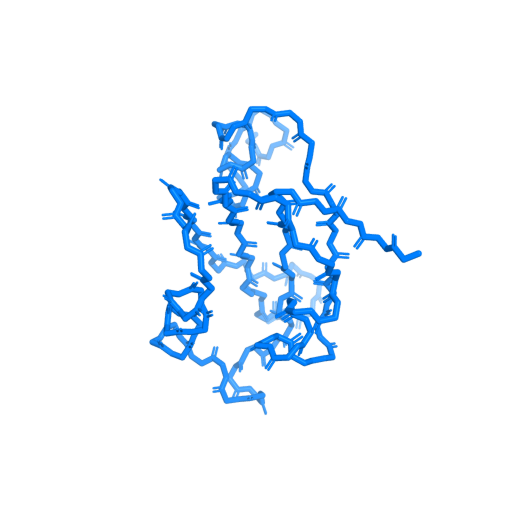.791 1.00 93.38 81 GLY A N 1
ATOM 657 C CA . GLY A 1 81 ? -4.437 13.462 7.079 1.00 93.38 81 GLY A CA 1
ATOM 658 C C . GLY A 1 81 ? -5.644 12.620 6.637 1.00 93.38 81 GLY A C 1
ATOM 659 O O . GLY A 1 81 ? -5.878 11.507 7.134 1.00 93.38 81 GLY A O 1
ATOM 660 N N . LYS A 1 82 ? -6.455 13.190 5.746 1.00 94.31 82 LYS A N 1
ATOM 661 C CA . LYS A 1 82 ? -7.682 12.617 5.173 1.00 94.31 82 LYS A CA 1
ATOM 662 C C . LYS A 1 82 ? -7.354 11.636 4.046 1.00 94.31 82 LYS A C 1
ATOM 664 O O . LYS A 1 82 ? -6.355 11.781 3.345 1.00 94.31 82 LYS A O 1
ATOM 669 N N . SER A 1 83 ? -8.232 10.661 3.812 1.00 95.25 83 SER A N 1
ATOM 670 C CA . SER A 1 83 ? -8.060 9.715 2.698 1.00 95.25 83 SER A CA 1
ATOM 671 C C . SER A 1 83 ? -8.062 10.406 1.331 1.00 95.25 83 SER A C 1
ATOM 673 O O . SER A 1 83 ? -7.369 9.952 0.431 1.00 95.25 83 SER A O 1
ATOM 675 N N . SER A 1 84 ? -8.786 11.522 1.185 1.00 92.81 84 SER A N 1
ATOM 676 C CA . SER A 1 84 ? -8.779 12.341 -0.032 1.00 92.81 84 SER A CA 1
ATOM 677 C C . SER A 1 84 ? -7.408 12.961 -0.316 1.00 92.81 84 SER A C 1
ATOM 679 O O . SER A 1 84 ? -6.966 12.943 -1.457 1.00 92.81 84 SER A O 1
ATOM 681 N N . GLU A 1 85 ? -6.714 13.448 0.718 1.00 92.62 85 GLU A N 1
ATOM 682 C CA . GLU A 1 85 ? -5.368 14.037 0.608 1.00 92.62 85 GLU A CA 1
ATOM 683 C C . GLU A 1 85 ? -4.329 12.970 0.249 1.00 92.62 85 GLU A C 1
ATOM 685 O O . GLU A 1 85 ? -3.482 13.183 -0.611 1.00 92.62 85 GLU A O 1
ATOM 690 N N . ASN A 1 86 ? -4.431 11.785 0.859 1.00 94.00 86 ASN A N 1
ATOM 691 C CA . ASN A 1 86 ? -3.543 10.664 0.541 1.00 94.00 86 ASN A CA 1
ATOM 692 C C . ASN A 1 86 ? -3.803 10.118 -0.867 1.00 94.00 86 ASN A C 1
ATOM 694 O O . ASN A 1 86 ? -2.859 9.782 -1.569 1.00 94.00 86 ASN A O 1
ATOM 698 N N . ARG A 1 87 ? -5.068 10.059 -1.304 1.00 93.00 87 ARG A N 1
ATOM 699 C CA . ARG A 1 87 ? -5.414 9.693 -2.684 1.00 93.00 87 ARG A CA 1
ATOM 700 C C . ARG A 1 87 ? -4.816 10.685 -3.682 1.00 93.00 87 ARG A C 1
ATOM 702 O O . ARG A 1 87 ? -4.222 10.244 -4.654 1.00 93.00 87 ARG A O 1
ATOM 709 N N . ALA A 1 88 ? -4.974 11.986 -3.439 1.00 89.44 88 ALA A N 1
ATOM 710 C CA . ALA A 1 88 ? -4.392 13.041 -4.271 1.00 89.44 88 ALA A CA 1
ATOM 711 C C . ALA A 1 88 ? -2.861 12.907 -4.357 1.00 89.44 88 ALA A C 1
ATOM 713 O O . ALA A 1 88 ? -2.298 12.931 -5.445 1.00 89.44 88 ALA A O 1
ATOM 714 N N . TYR A 1 89 ? -2.202 12.647 -3.221 1.00 87.56 89 TYR A N 1
ATOM 715 C CA . TYR A 1 89 ? -0.766 12.368 -3.181 1.00 87.56 89 TYR A CA 1
ATOM 716 C C . TYR A 1 89 ? -0.369 11.134 -4.006 1.00 87.56 89 TYR A C 1
ATOM 718 O O . TYR A 1 89 ? 0.578 11.210 -4.780 1.00 87.56 89 TYR A O 1
ATOM 726 N N . VAL A 1 90 ? -1.092 10.015 -3.865 1.00 88.00 90 VAL A N 1
ATOM 727 C CA . VAL A 1 90 ? -0.829 8.780 -4.628 1.00 88.00 90 VAL A CA 1
ATOM 728 C C . VAL A 1 90 ? -0.998 9.007 -6.128 1.00 88.00 90 VAL A C 1
ATOM 730 O O . VAL A 1 90 ? -0.209 8.481 -6.896 1.00 88.00 90 VAL A O 1
ATOM 733 N N . LEU A 1 91 ? -1.991 9.796 -6.543 1.00 86.06 91 LEU A N 1
ATOM 734 C CA . LEU A 1 91 ? -2.198 10.147 -7.951 1.00 86.06 91 LEU A CA 1
ATOM 735 C C . LEU A 1 91 ? -1.182 11.168 -8.488 1.00 86.06 91 LEU A C 1
ATOM 737 O O . LEU A 1 91 ? -1.183 11.403 -9.691 1.00 86.06 91 LEU A O 1
ATOM 741 N N . LYS A 1 92 ? -0.395 11.820 -7.617 1.00 78.88 92 LYS A N 1
ATOM 742 C CA . LYS A 1 92 ? 0.352 13.050 -7.940 1.00 78.88 92 LYS A CA 1
ATOM 743 C C . LYS A 1 92 ? -0.538 14.109 -8.601 1.00 78.88 92 LYS A C 1
ATOM 745 O O . LYS A 1 92 ? -0.102 14.875 -9.445 1.00 78.88 92 LYS A O 1
ATOM 750 N N . ASP A 1 93 ? -1.796 14.161 -8.173 1.00 63.44 93 ASP A N 1
ATOM 751 C CA . ASP A 1 93 ? -2.821 15.064 -8.691 1.00 63.44 93 ASP A CA 1
ATOM 752 C C . ASP A 1 93 ? -3.187 16.073 -7.595 1.00 63.44 93 ASP A C 1
ATOM 754 O O . ASP A 1 93 ? -3.784 15.722 -6.572 1.00 63.44 93 ASP A O 1
ATOM 758 N N . GLY A 1 94 ? -2.750 17.324 -7.757 1.00 55.28 94 GLY A N 1
ATOM 759 C CA . GLY A 1 94 ? -3.004 18.421 -6.820 1.00 55.28 94 GLY A CA 1
ATOM 760 C C . GLY A 1 94 ? -2.172 19.667 -7.131 1.00 55.28 94 GLY A C 1
ATOM 761 O O . GLY A 1 94 ? -1.211 19.588 -7.883 1.00 55.28 94 GLY A O 1
ATOM 762 N N . GLU A 1 95 ? -2.494 20.812 -6.514 1.00 54.91 95 GLU A N 1
ATOM 763 C CA . GLU A 1 95 ? -1.805 22.112 -6.731 1.00 54.91 95 GLU A CA 1
ATOM 764 C C . GLU A 1 95 ? -0.280 22.083 -6.531 1.00 54.91 95 GLU A C 1
ATOM 766 O O . GLU A 1 95 ? 0.410 23.004 -6.939 1.00 54.91 95 GLU A O 1
ATOM 771 N N . LYS A 1 96 ? 0.260 21.064 -5.856 1.00 55.62 96 LYS A N 1
ATOM 772 C CA . LYS A 1 96 ? 1.712 20.896 -5.694 1.00 55.62 96 LYS A CA 1
ATOM 773 C C . LYS A 1 96 ? 2.393 20.185 -6.869 1.00 55.62 96 LYS A C 1
ATOM 775 O O . LYS A 1 96 ? 3.618 20.147 -6.885 1.00 55.62 96 LYS A O 1
ATOM 780 N N . PHE A 1 97 ? 1.623 19.577 -7.767 1.00 56.09 97 PHE A N 1
ATOM 781 C CA . PHE A 1 97 ? 2.104 18.741 -8.871 1.00 56.09 97 PHE A CA 1
ATOM 782 C C . PHE A 1 97 ? 1.652 19.247 -10.253 1.00 56.09 97 PHE A C 1
ATOM 784 O O . PHE A 1 97 ? 2.247 18.852 -11.251 1.00 56.09 97 PHE A O 1
ATOM 791 N N . ASN A 1 98 ? 0.631 20.112 -10.297 1.00 50.81 98 ASN A N 1
ATOM 792 C CA . ASN A 1 98 ? 0.209 20.888 -11.471 1.00 50.81 98 ASN A CA 1
ATOM 793 C C . ASN A 1 98 ? 0.818 22.294 -11.432 1.00 50.81 98 ASN A C 1
ATOM 795 O O . ASN A 1 98 ? 1.008 22.878 -12.520 1.00 50.81 98 ASN A O 1
#

pLDDT: mean 90.45, std 11.94, range [50.81, 98.56]

Sequence (98 aa):
MANSRKWLITINNPLEHGFDHARIKAAVLDLPSVVYWCMCDEQGDECATLHTHVYFVLKNTIPHERVDARFPSFHRDIARGKSSENRAYVLKDGEKFN

Radius of gyration: 13.12 Å; chains: 1; bounding box: 28×32×33 Å

Foldseek 3Di:
DDKAQKKKWKDWQCVVVVNDPVLVVVLQVPDPAWPDKDKDWDQDPPPSIIIIMIITGGPDMDDCVSVCVSVPPIDMDHDDDDPVVVVCVRHCHDPVND

Secondary structure (DSSP, 8-state):
--EEEEEEEEEESGGGGT--HHHHHHHHHTSTTEEEEEEEEEE-TTT--EEEEEEEEEEEEEEHHHHHTTSTT-EEEE--S-HHHHHHHHHT-STTT-